Protein AF-A0AAE5RU70-F1 (afdb_monomer)

Foldseek 3Di:
DVVLVVVLVQCCVFPVVVSVCVVVLLVVCLVVLLVVLCVVLPPVDPDPVVSVVLSVVSSVLSSVCVVLVVCCVRDPRDDSVVVVVQVVVVWRFPDWDDDPPPTDTDTD

Radius of gyration: 14.65 Å; Cα contacts (8 Å, |Δi|>4): 90; chains: 1; bounding box: 33×31×40 Å

Solvent-accessible surface area (backbone atoms only — not comparable to full-atom values): 6245 Å² total; per-residue (Å²): 112,68,70,61,50,53,52,53,52,56,37,44,77,76,38,54,68,66,48,71,41,45,69,59,50,48,66,65,49,40,62,56,26,42,52,52,39,50,64,75,50,60,84,74,52,92,48,68,68,63,38,52,57,50,49,56,51,45,28,53,47,46,34,47,25,51,53,34,60,75,41,43,89,82,41,82,64,55,69,43,57,60,50,44,58,42,51,76,72,73,36,60,75,78,47,72,50,75,57,86,86,83,41,45,78,38,69,113

Sequence (108 aa):
MEATNQLRERIKEIDVKRLNEWNAVVRIVKPFAEALSEEKTSGIFSDNEIHQVILGCVKWDILHLCMEAEYSDIVEPAFFSSLSYYYFNGHFPCGFSGSFPDGQFIVY

Structure (mmCIF, N/CA/C/O backbone):
data_AF-A0AAE5RU70-F1
#
_entry.id   AF-A0AAE5RU70-F1
#
loop_
_atom_site.group_PDB
_atom_site.id
_atom_site.type_symbol
_atom_site.label_atom_id
_atom_site.label_alt_id
_atom_site.label_comp_id
_atom_site.label_asym_id
_atom_site.label_entity_id
_atom_site.label_seq_id
_atom_site.pdbx_PDB_ins_code
_atom_site.Cartn_x
_atom_site.Cartn_y
_atom_site.Cartn_z
_atom_site.occupancy
_atom_site.B_iso_or_equiv
_atom_site.auth_seq_id
_atom_site.auth_comp_id
_atom_site.auth_asym_id
_atom_site.auth_atom_id
_atom_site.pdbx_PDB_model_num
ATOM 1 N N . MET A 1 1 ? 3.423 7.325 1.926 1.00 70.00 1 MET A N 1
ATOM 2 C CA . MET A 1 1 ? 3.640 7.561 3.374 1.00 70.00 1 MET A CA 1
ATOM 3 C C . MET A 1 1 ? 2.422 8.237 4.002 1.00 70.00 1 MET A C 1
ATOM 5 O O . MET A 1 1 ? 1.882 7.667 4.936 1.00 70.00 1 MET A O 1
ATOM 9 N N . GLU A 1 2 ? 1.934 9.360 3.459 1.00 88.12 2 GLU A N 1
ATOM 10 C CA . GLU A 1 2 ? 0.755 10.071 3.997 1.00 88.12 2 GLU A CA 1
ATOM 11 C C . GLU A 1 2 ? -0.547 9.245 3.974 1.00 88.12 2 GLU A C 1
ATOM 13 O O . GLU A 1 2 ? -1.162 9.048 5.016 1.00 88.12 2 GLU A O 1
ATOM 18 N N . ALA A 1 3 ? -0.916 8.658 2.828 1.00 89.81 3 ALA A N 1
ATOM 19 C CA . ALA A 1 3 ? -2.119 7.821 2.710 1.00 89.81 3 ALA A CA 1
ATOM 20 C C . ALA A 1 3 ? -2.144 6.645 3.711 1.00 89.81 3 ALA A C 1
ATOM 22 O O . ALA A 1 3 ? -3.155 6.368 4.352 1.00 89.81 3 ALA A O 1
ATOM 23 N N . THR A 1 4 ? -1.001 5.984 3.908 1.00 91.94 4 THR A N 1
ATOM 24 C CA . THR A 1 4 ? -0.857 4.902 4.891 1.00 91.94 4 THR A CA 1
ATOM 25 C C . THR A 1 4 ? -1.041 5.399 6.326 1.00 91.94 4 THR A C 1
ATOM 27 O O . THR A 1 4 ? -1.627 4.693 7.144 1.00 91.94 4 THR A O 1
ATOM 30 N N . ASN A 1 5 ? -0.530 6.590 6.655 1.00 93.69 5 ASN A N 1
ATOM 31 C CA . ASN A 1 5 ? -0.698 7.172 7.985 1.00 93.69 5 ASN A CA 1
ATOM 32 C C . ASN A 1 5 ? -2.174 7.465 8.262 1.00 93.69 5 ASN A C 1
ATOM 34 O O . ASN A 1 5 ? -2.666 7.061 9.312 1.00 93.69 5 ASN A O 1
ATOM 38 N N . GLN A 1 6 ? -2.890 8.040 7.292 1.00 94.69 6 GLN A N 1
ATOM 39 C CA . GLN A 1 6 ? -4.326 8.289 7.416 1.00 94.69 6 GLN A CA 1
ATOM 40 C C . GLN A 1 6 ? -5.118 6.997 7.630 1.00 94.69 6 GLN A C 1
ATOM 42 O O . GLN A 1 6 ? -5.930 6.931 8.548 1.00 94.69 6 GLN A O 1
ATOM 47 N N . LEU A 1 7 ? -4.839 5.933 6.866 1.00 95.81 7 LEU A N 1
ATOM 48 C CA . LEU A 1 7 ? -5.476 4.632 7.099 1.00 95.81 7 LEU A CA 1
ATOM 49 C C . LEU A 1 7 ? -5.239 4.143 8.538 1.00 95.81 7 LEU A C 1
ATOM 51 O O . LEU A 1 7 ? -6.176 3.746 9.225 1.00 95.81 7 LEU A O 1
ATOM 55 N N . ARG A 1 8 ? -3.997 4.215 9.031 1.00 96.69 8 ARG A N 1
ATOM 56 C CA . ARG A 1 8 ? -3.656 3.786 10.397 1.00 96.69 8 ARG A CA 1
ATOM 57 C C . ARG A 1 8 ? -4.348 4.624 11.470 1.00 96.69 8 ARG A C 1
ATOM 59 O O . ARG A 1 8 ? -4.745 4.065 12.490 1.00 96.69 8 ARG A O 1
ATOM 66 N N . GLU A 1 9 ? -4.494 5.928 11.261 1.00 96.88 9 GLU A N 1
ATOM 67 C CA . GLU A 1 9 ? -5.237 6.816 12.162 1.00 96.88 9 GLU A CA 1
ATOM 68 C C . GLU A 1 9 ? -6.721 6.449 12.205 1.00 96.88 9 GLU A C 1
ATOM 70 O O . GLU A 1 9 ? -7.270 6.267 13.289 1.00 96.88 9 GLU A O 1
ATOM 75 N N . ARG A 1 10 ? -7.341 6.215 11.047 1.00 96.94 10 ARG A N 1
ATOM 76 C CA . ARG A 1 10 ? -8.749 5.800 10.953 1.00 96.94 10 ARG A CA 1
ATOM 77 C C . ARG A 1 10 ? -8.996 4.448 11.615 1.00 96.94 10 ARG A C 1
ATOM 79 O O . ARG A 1 10 ? -9.946 4.307 12.378 1.00 96.94 10 ARG A O 1
ATOM 86 N N . ILE A 1 11 ? -8.108 3.473 11.402 1.00 97.75 11 ILE A N 1
ATOM 87 C CA . ILE A 1 11 ? -8.178 2.186 12.108 1.00 97.75 11 ILE A CA 1
ATOM 88 C C . ILE A 1 11 ? -8.042 2.414 13.617 1.00 97.75 11 ILE A C 1
ATOM 90 O O . ILE A 1 11 ? -8.801 1.832 14.381 1.00 97.75 11 ILE A O 1
ATOM 94 N N . LYS A 1 12 ? -7.124 3.280 14.071 1.00 97.62 12 LYS A N 1
ATOM 95 C CA . LYS A 1 12 ? -6.938 3.581 15.502 1.00 97.62 12 LYS A CA 1
ATOM 96 C C . LYS A 1 12 ? -8.213 4.104 16.164 1.00 97.62 12 LYS A C 1
ATOM 98 O O . LYS A 1 12 ? -8.478 3.754 17.311 1.00 97.62 12 LYS A O 1
ATOM 103 N N . GLU A 1 13 ? -8.944 4.973 15.473 1.00 97.62 13 GLU A N 1
ATOM 104 C CA . GLU A 1 13 ? -10.184 5.579 15.969 1.00 97.62 13 GLU A CA 1
ATOM 105 C C . GLU A 1 13 ? -11.313 4.553 16.129 1.00 97.62 13 GLU A C 1
ATOM 107 O O . GLU A 1 13 ? -12.154 4.710 17.012 1.00 97.62 13 GLU A O 1
ATOM 112 N N . ILE A 1 14 ? -11.311 3.496 15.310 1.00 97.50 14 ILE A N 1
ATOM 113 C CA . ILE A 1 14 ? -12.372 2.481 15.261 1.00 97.50 14 ILE A CA 1
ATOM 114 C C . ILE A 1 14 ? -12.007 1.244 16.093 1.00 97.50 14 ILE A C 1
ATOM 116 O O . ILE A 1 14 ? -12.792 0.807 16.934 1.00 97.50 14 ILE A O 1
ATOM 120 N N . ASP A 1 15 ? -10.815 0.682 15.880 1.00 97.38 15 ASP A N 1
ATOM 121 C CA . ASP A 1 15 ? -10.333 -0.534 16.533 1.00 97.38 15 ASP A CA 1
ATOM 122 C C . ASP A 1 15 ? -8.799 -0.536 16.718 1.00 97.38 15 ASP A C 1
ATOM 124 O O . ASP A 1 15 ? -8.002 -0.923 15.856 1.00 97.38 15 ASP A O 1
ATOM 128 N N . VAL A 1 16 ? -8.371 -0.166 17.927 1.00 97.56 16 VAL A N 1
ATOM 129 C CA . VAL A 1 16 ? -6.957 -0.172 18.339 1.00 97.56 16 VAL A CA 1
ATOM 130 C C . VAL A 1 16 ? -6.344 -1.581 18.306 1.00 97.56 16 VAL A C 1
ATOM 132 O O . VAL A 1 16 ? -5.142 -1.712 18.070 1.00 97.56 16 VAL A O 1
ATOM 135 N N . LYS A 1 17 ? -7.122 -2.648 18.542 1.00 97.56 17 LYS A N 1
ATOM 136 C CA . LYS A 1 17 ? -6.593 -4.023 18.518 1.00 97.56 17 LYS A CA 1
ATOM 137 C C . LYS A 1 17 ? -6.221 -4.421 17.094 1.00 97.56 17 LYS A C 1
ATOM 139 O O . LYS A 1 17 ? -5.101 -4.882 16.888 1.00 97.56 17 LYS A O 1
ATOM 144 N N . ARG A 1 18 ? -7.093 -4.137 16.124 1.00 97.25 18 ARG A N 1
ATOM 145 C CA . ARG A 1 18 ? -6.821 -4.333 14.687 1.00 97.25 18 ARG A CA 1
ATOM 146 C C . ARG A 1 18 ? -5.593 -3.538 14.229 1.00 97.25 18 ARG A C 1
ATOM 148 O O . ARG A 1 18 ? -4.769 -4.062 13.479 1.00 97.25 18 ARG A O 1
ATOM 155 N N . LEU A 1 19 ? -5.394 -2.314 14.734 1.00 98.00 19 LEU A N 1
ATOM 156 C CA . LEU A 1 19 ? -4.165 -1.552 14.463 1.00 98.00 19 LEU A CA 1
ATOM 157 C C . LEU A 1 19 ? -2.912 -2.218 15.052 1.00 98.00 19 LEU A C 1
ATOM 159 O O . LEU A 1 19 ? -1.853 -2.199 14.423 1.00 98.00 19 LEU A O 1
ATOM 163 N N . ASN A 1 20 ? -2.999 -2.801 16.249 1.00 97.94 20 ASN A N 1
ATOM 164 C CA . ASN A 1 20 ? -1.857 -3.482 16.872 1.00 97.94 20 ASN A CA 1
ATOM 165 C C . ASN A 1 20 ? -1.394 -4.707 16.062 1.00 97.94 20 ASN A C 1
ATOM 167 O O . ASN A 1 20 ? -0.222 -5.084 16.126 1.00 97.94 20 ASN A O 1
ATOM 171 N N . GLU A 1 21 ? -2.282 -5.294 15.260 1.00 97.75 21 GLU A N 1
ATOM 172 C CA . GLU A 1 21 ? -1.987 -6.416 14.363 1.00 97.75 21 GLU A CA 1
ATOM 173 C C . GLU A 1 21 ? -1.327 -5.986 13.044 1.00 97.75 21 GLU A C 1
ATOM 175 O O . GLU A 1 21 ? -0.789 -6.834 12.333 1.00 97.75 21 GLU A O 1
ATOM 180 N N . TRP A 1 22 ? -1.268 -4.682 12.742 1.00 97.88 22 TRP A N 1
ATOM 181 C CA . TRP A 1 22 ? -0.755 -4.129 11.480 1.00 97.88 22 TRP A CA 1
ATOM 182 C C . TRP A 1 22 ? 0.566 -4.762 11.024 1.00 97.88 22 TRP A C 1
ATOM 184 O O . TRP A 1 22 ? 0.696 -5.229 9.897 1.00 97.88 22 TRP A O 1
ATOM 194 N N . ASN A 1 23 ? 1.562 -4.837 11.912 1.00 98.12 23 ASN A N 1
ATOM 195 C CA . ASN A 1 23 ? 2.872 -5.401 11.570 1.00 98.12 23 ASN A CA 1
ATOM 196 C C . ASN A 1 23 ? 2.840 -6.923 11.356 1.00 98.12 23 ASN A C 1
ATOM 198 O O . ASN A 1 23 ? 3.724 -7.471 10.696 1.00 98.12 23 ASN A O 1
ATOM 202 N N . ALA A 1 24 ? 1.893 -7.636 11.969 1.00 98.38 24 ALA A N 1
ATOM 203 C CA . ALA A 1 24 ? 1.694 -9.060 11.717 1.00 98.38 24 ALA A CA 1
ATOM 204 C C . ALA A 1 24 ? 1.070 -9.269 10.332 1.00 98.38 24 ALA A C 1
ATOM 206 O O . ALA A 1 24 ? 1.615 -10.039 9.545 1.00 98.38 24 ALA A O 1
ATOM 207 N N . VAL A 1 25 ? 0.029 -8.499 10.003 1.00 98.25 25 VAL A N 1
ATOM 208 C CA . VAL A 1 25 ? -0.602 -8.492 8.676 1.00 98.25 25 VAL A CA 1
ATOM 209 C C . VAL A 1 25 ? 0.418 -8.160 7.586 1.00 98.25 25 VAL A C 1
ATOM 211 O O . VAL A 1 25 ? 0.590 -8.944 6.658 1.00 98.25 25 VAL A O 1
ATOM 214 N N . VAL A 1 26 ? 1.177 -7.065 7.725 1.00 98.31 26 VAL A N 1
ATOM 215 C CA . VAL A 1 26 ? 2.207 -6.676 6.741 1.00 98.31 26 VAL A CA 1
ATOM 216 C C . VAL A 1 26 ? 3.208 -7.807 6.502 1.00 98.31 26 VAL A C 1
ATOM 218 O O . VAL A 1 26 ? 3.580 -8.058 5.361 1.00 98.31 26 VAL A O 1
ATOM 221 N N . ARG A 1 27 ? 3.638 -8.517 7.554 1.00 98.50 27 ARG A N 1
ATOM 222 C CA . ARG A 1 27 ? 4.573 -9.648 7.415 1.00 98.50 27 ARG A CA 1
ATOM 223 C C . ARG A 1 27 ? 3.989 -10.810 6.618 1.00 98.50 27 ARG A C 1
ATOM 225 O O . ARG A 1 27 ? 4.745 -11.479 5.923 1.00 98.50 27 ARG A O 1
ATOM 232 N N . ILE A 1 28 ? 2.684 -11.042 6.723 1.00 98.06 28 ILE A N 1
ATOM 233 C CA . ILE A 1 28 ? 1.985 -12.084 5.967 1.00 98.06 28 ILE A CA 1
ATOM 234 C C . ILE A 1 28 ? 1.798 -11.647 4.514 1.00 98.06 28 ILE A C 1
ATOM 236 O O . ILE A 1 28 ? 2.089 -12.418 3.611 1.00 98.06 28 ILE A O 1
ATOM 240 N N . VAL A 1 29 ? 1.343 -10.415 4.287 1.00 97.62 29 VAL A N 1
ATOM 241 C CA . VAL A 1 29 ? 0.923 -9.920 2.967 1.00 97.62 29 VAL A CA 1
ATOM 242 C C . VAL A 1 29 ? 2.107 -9.555 2.070 1.00 97.62 29 VAL A C 1
ATOM 244 O O . VAL A 1 29 ? 2.081 -9.820 0.868 1.00 97.62 29 VAL A O 1
ATOM 247 N N . LYS A 1 30 ? 3.163 -8.961 2.638 1.00 98.19 30 LYS A N 1
ATOM 248 C CA . LYS A 1 30 ? 4.283 -8.396 1.875 1.00 98.19 30 LYS A CA 1
ATOM 249 C C . LYS A 1 30 ? 4.943 -9.382 0.898 1.00 98.19 30 LYS A C 1
ATOM 251 O O . LYS A 1 30 ? 5.107 -8.987 -0.253 1.00 98.19 30 LYS A O 1
ATOM 256 N N . PRO A 1 31 ? 5.259 -10.640 1.265 1.00 98.38 31 PRO A N 1
ATOM 257 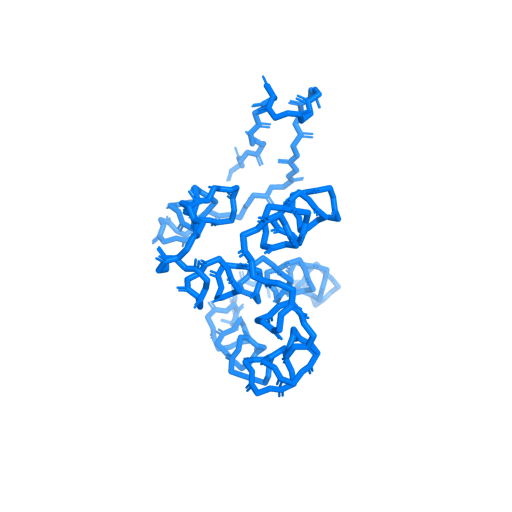C CA . PRO A 1 31 ? 5.855 -11.586 0.320 1.00 98.38 31 PRO A CA 1
ATOM 258 C C . PRO A 1 31 ? 4.984 -11.841 -0.918 1.00 98.38 31 PRO A C 1
ATOM 260 O O . PRO A 1 31 ? 5.510 -11.979 -2.018 1.00 98.38 31 PRO A O 1
ATOM 263 N N . PHE A 1 32 ? 3.656 -11.862 -0.762 1.00 97.50 32 PHE A N 1
ATOM 264 C CA . PHE A 1 32 ? 2.732 -12.054 -1.883 1.00 97.50 32 PHE A CA 1
ATOM 265 C C . PHE A 1 32 ? 2.661 -10.815 -2.776 1.00 97.50 32 PHE A C 1
ATOM 267 O O . PHE A 1 32 ? 2.704 -10.944 -3.997 1.00 97.50 32 PHE A O 1
ATOM 274 N N . ALA A 1 33 ? 2.603 -9.620 -2.178 1.00 96.88 33 ALA A N 1
ATOM 275 C CA . ALA A 1 33 ? 2.637 -8.362 -2.922 1.00 96.88 33 ALA A CA 1
ATOM 276 C C . ALA A 1 33 ? 3.944 -8.213 -3.718 1.00 96.88 33 ALA A C 1
ATOM 278 O O . ALA A 1 33 ? 3.923 -7.803 -4.880 1.00 96.88 33 ALA A O 1
ATOM 279 N N . GLU A 1 34 ? 5.078 -8.590 -3.121 1.00 97.50 34 GLU A N 1
ATOM 280 C CA . GLU A 1 34 ? 6.386 -8.551 -3.776 1.00 97.50 34 GLU A CA 1
ATOM 281 C C . GLU A 1 34 ? 6.483 -9.550 -4.929 1.00 97.50 34 GLU A C 1
ATOM 283 O O . GLU A 1 34 ? 6.854 -9.148 -6.032 1.00 97.50 34 GLU A O 1
ATOM 288 N N . ALA A 1 35 ? 6.085 -10.807 -4.70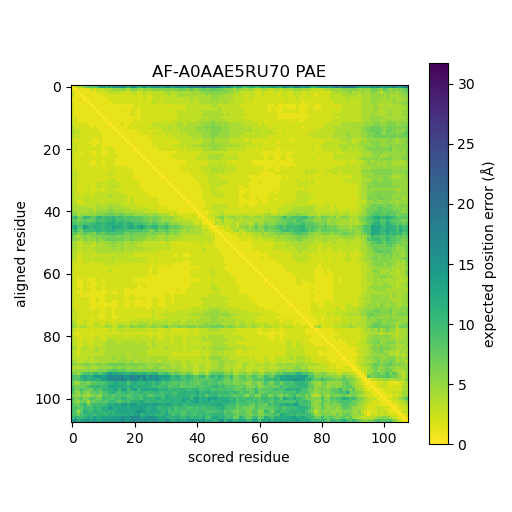6 1.00 97.25 35 ALA A N 1
ATOM 289 C CA . ALA A 1 35 ? 6.095 -11.840 -5.738 1.00 97.25 35 ALA A CA 1
ATOM 290 C C . ALA A 1 35 ? 5.187 -11.480 -6.924 1.00 97.25 35 ALA A C 1
ATOM 292 O O . ALA A 1 35 ? 5.597 -11.604 -8.076 1.00 97.25 35 ALA A O 1
ATOM 293 N N . LEU A 1 36 ? 3.979 -10.971 -6.650 1.00 95.19 36 LEU A N 1
ATOM 294 C CA . LEU A 1 36 ? 3.059 -10.521 -7.693 1.00 95.19 36 LEU A CA 1
ATOM 295 C C . LEU A 1 36 ? 3.655 -9.362 -8.503 1.00 95.19 36 LEU A C 1
ATOM 297 O O . LEU A 1 36 ? 3.575 -9.359 -9.729 1.00 95.19 36 LEU A O 1
ATOM 301 N N . SER A 1 37 ? 4.264 -8.387 -7.827 1.00 94.50 37 SER A N 1
ATOM 302 C CA . SER A 1 37 ? 4.872 -7.223 -8.484 1.00 94.50 37 SER A CA 1
ATOM 303 C C . SER A 1 37 ? 6.031 -7.632 -9.394 1.00 94.50 3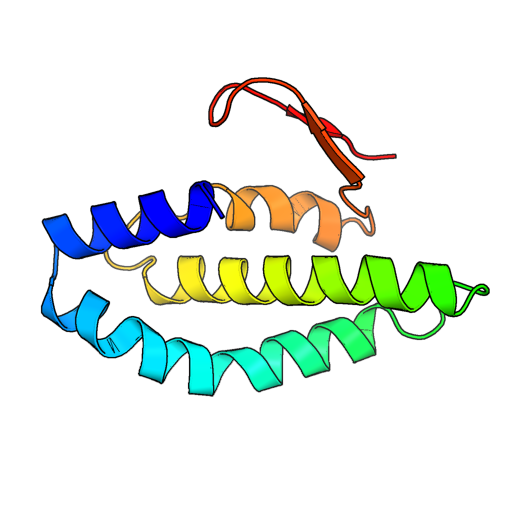7 SER A C 1
ATOM 305 O O . SER A 1 37 ? 6.134 -7.143 -10.517 1.00 94.50 37 SER A O 1
ATOM 307 N N . GLU A 1 38 ? 6.884 -8.552 -8.940 1.00 94.50 38 GLU A N 1
ATOM 308 C CA . GLU A 1 38 ? 7.984 -9.102 -9.740 1.00 94.50 38 GLU A CA 1
ATOM 309 C C . GLU A 1 38 ? 7.472 -9.863 -10.961 1.00 94.50 38 GLU A C 1
ATOM 311 O O . GLU A 1 38 ? 7.924 -9.612 -12.077 1.00 94.50 38 GLU A O 1
ATOM 316 N N . GLU A 1 39 ? 6.489 -10.746 -10.770 1.00 94.38 39 GLU A N 1
ATOM 317 C CA . GLU A 1 39 ? 5.896 -11.523 -11.858 1.00 94.38 39 GLU A CA 1
ATOM 318 C C . GLU A 1 39 ? 5.292 -10.603 -12.926 1.00 94.38 39 GLU A C 1
ATOM 320 O O . GLU A 1 39 ? 5.578 -10.753 -14.113 1.00 94.38 39 GLU A O 1
ATOM 325 N N . LYS A 1 40 ? 4.473 -9.627 -12.512 1.00 90.94 40 LYS A N 1
ATOM 326 C CA . LYS A 1 40 ? 3.724 -8.771 -13.442 1.00 90.94 40 LYS A CA 1
ATOM 327 C C . LYS A 1 40 ? 4.570 -7.715 -14.132 1.00 90.94 40 LYS A C 1
ATOM 329 O O . LYS A 1 40 ? 4.169 -7.252 -15.193 1.00 90.94 40 LYS A O 1
ATOM 334 N N . THR A 1 41 ? 5.711 -7.336 -13.564 1.00 89.81 41 THR A N 1
ATOM 335 C CA . THR A 1 41 ? 6.605 -6.339 -14.173 1.00 89.81 41 THR A CA 1
ATOM 336 C C . THR A 1 41 ? 7.801 -6.952 -14.901 1.00 89.81 41 THR A C 1
ATOM 338 O O . THR A 1 41 ? 8.562 -6.226 -15.547 1.00 89.81 41 THR A O 1
ATOM 341 N N . SER A 1 42 ? 7.956 -8.278 -14.839 1.00 89.75 42 SER A N 1
ATOM 342 C CA . SER A 1 42 ? 9.030 -9.004 -15.515 1.00 89.75 42 SER A CA 1
ATOM 343 C C . SER A 1 42 ? 9.012 -8.747 -17.024 1.00 89.75 42 SER A C 1
ATOM 345 O O . SER A 1 42 ? 7.998 -8.936 -17.694 1.00 89.75 42 SER A O 1
ATOM 347 N N . GLY A 1 43 ? 10.146 -8.301 -17.566 1.00 85.56 43 GLY A N 1
ATOM 348 C CA . GLY A 1 43 ? 10.322 -8.077 -19.003 1.00 85.56 43 GLY A CA 1
ATOM 349 C C . GLY A 1 43 ? 9.623 -6.838 -19.577 1.00 85.56 43 GLY A C 1
ATOM 350 O O . GLY A 1 43 ? 9.700 -6.633 -20.785 1.00 85.56 43 GLY A O 1
ATOM 351 N N . ILE A 1 44 ? 8.983 -5.996 -18.753 1.00 86.56 44 ILE A N 1
ATOM 352 C CA . ILE A 1 44 ? 8.376 -4.734 -19.220 1.00 86.56 44 ILE A CA 1
ATOM 353 C C . ILE A 1 44 ? 9.447 -3.701 -19.593 1.00 86.56 44 ILE A C 1
ATOM 355 O O . ILE A 1 44 ? 9.287 -2.951 -20.554 1.00 86.56 44 ILE A O 1
ATOM 359 N N . PHE A 1 45 ? 10.550 -3.666 -18.845 1.00 84.38 45 PHE A N 1
ATOM 360 C CA . PHE A 1 45 ? 11.602 -2.666 -19.005 1.00 84.38 45 PHE A CA 1
ATOM 361 C C . PHE A 1 45 ? 12.892 -3.323 -19.497 1.00 84.38 45 PHE A C 1
ATOM 363 O O . PHE A 1 45 ? 13.352 -4.312 -18.928 1.00 84.38 45 PHE A O 1
ATOM 370 N N . SER A 1 46 ? 13.489 -2.761 -20.551 1.00 84.31 46 SER A N 1
ATOM 371 C CA . SER A 1 46 ? 14.785 -3.208 -21.082 1.00 84.31 46 SER A CA 1
ATOM 372 C C . SER A 1 46 ? 15.974 -2.712 -20.256 1.00 84.31 46 SER A C 1
ATOM 374 O O . SER A 1 46 ? 17.047 -3.306 -20.301 1.00 84.31 46 SER A O 1
ATOM 376 N N . ASP A 1 47 ? 15.791 -1.609 -19.529 1.00 90.50 47 ASP A N 1
ATOM 377 C CA . ASP A 1 47 ? 16.787 -1.027 -18.634 1.00 90.50 47 ASP A CA 1
ATOM 378 C C . ASP A 1 47 ? 16.583 -1.565 -17.211 1.00 90.50 47 ASP A C 1
ATOM 380 O O . ASP A 1 47 ? 15.512 -1.408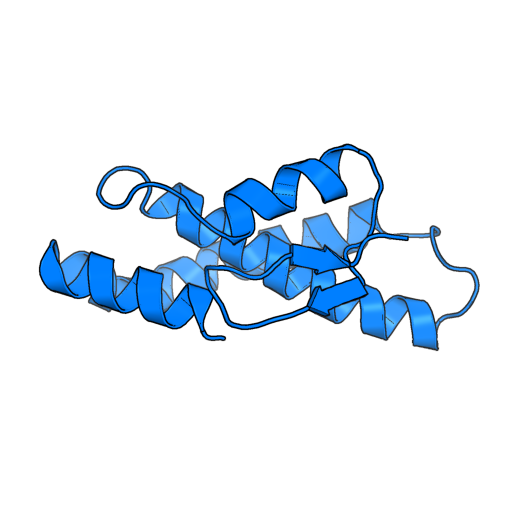 -16.617 1.00 90.50 47 ASP A O 1
ATOM 384 N N . ASN A 1 48 ? 17.618 -2.209 -16.670 1.00 87.19 48 ASN A N 1
ATOM 385 C CA . ASN A 1 48 ? 17.555 -2.833 -15.354 1.00 87.19 48 ASN A CA 1
ATOM 386 C C . ASN A 1 48 ? 17.486 -1.808 -14.209 1.00 87.19 48 ASN A C 1
ATOM 388 O O . ASN A 1 48 ? 16.832 -2.077 -13.207 1.00 87.19 48 ASN A O 1
ATOM 392 N N . GLU A 1 49 ? 18.119 -0.639 -14.326 1.00 89.56 49 GLU A N 1
ATOM 393 C CA . GLU A 1 49 ? 18.056 0.386 -13.275 1.00 89.56 49 GLU A CA 1
ATOM 394 C C . GLU A 1 49 ? 16.648 0.978 -13.189 1.00 89.56 49 GLU A C 1
ATOM 396 O O . GLU A 1 49 ? 16.067 1.054 -12.103 1.00 89.56 49 GLU A O 1
ATOM 401 N N . ILE A 1 50 ? 16.057 1.302 -14.344 1.00 86.19 50 ILE A N 1
ATOM 402 C CA . ILE A 1 50 ? 14.668 1.775 -14.431 1.00 86.19 50 ILE A CA 1
ATOM 403 C C . ILE A 1 50 ? 13.709 0.709 -13.893 1.00 86.19 50 ILE A C 1
ATOM 405 O O . ILE A 1 50 ? 12.813 1.026 -13.106 1.00 86.19 50 ILE A O 1
ATOM 409 N N . HIS A 1 51 ? 13.923 -0.560 -14.262 1.00 89.00 51 HIS A N 1
ATOM 410 C CA . HIS A 1 51 ? 13.111 -1.667 -13.769 1.00 89.00 51 HIS A CA 1
ATOM 411 C C . HIS A 1 51 ? 13.110 -1.740 -12.239 1.00 89.00 51 HIS A C 1
ATOM 413 O O . HIS A 1 51 ? 12.040 -1.839 -11.644 1.00 89.00 51 HIS A O 1
ATOM 419 N N . GLN A 1 52 ? 14.278 -1.651 -11.593 1.00 90.38 52 GLN A N 1
ATOM 420 C CA . GLN A 1 52 ? 14.373 -1.745 -10.133 1.00 90.38 52 GLN A CA 1
ATOM 421 C C . GLN A 1 52 ? 13.695 -0.570 -9.418 1.00 90.38 52 GLN A C 1
ATOM 423 O O . GLN A 1 52 ? 13.043 -0.778 -8.393 1.00 90.38 52 GLN A O 1
ATOM 428 N N . VAL A 1 53 ? 13.801 0.651 -9.956 1.00 89.50 53 VAL A N 1
ATOM 429 C CA . VAL A 1 53 ? 13.121 1.829 -9.390 1.00 89.50 53 VAL A CA 1
ATOM 430 C C . VAL A 1 53 ? 11.605 1.651 -9.447 1.00 89.50 53 VAL A C 1
ATOM 432 O O . VAL A 1 53 ? 10.930 1.787 -8.426 1.00 89.50 53 VAL A O 1
ATOM 435 N N . ILE A 1 54 ? 11.075 1.291 -10.619 1.00 88.31 54 ILE A N 1
ATOM 436 C CA . ILE A 1 54 ? 9.633 1.109 -10.813 1.00 88.31 54 ILE A CA 1
ATOM 437 C C . ILE A 1 54 ? 9.125 -0.068 -9.983 1.00 88.31 54 ILE A C 1
ATOM 439 O O . ILE A 1 54 ? 8.133 0.073 -9.274 1.00 88.31 54 ILE A O 1
ATOM 443 N N . LEU A 1 55 ? 9.826 -1.204 -10.000 1.00 92.00 55 LEU A N 1
ATOM 444 C CA . LEU A 1 55 ? 9.479 -2.370 -9.192 1.00 92.00 55 LEU A CA 1
ATOM 445 C C . LEU A 1 55 ? 9.409 -2.017 -7.701 1.00 92.00 55 LEU A C 1
ATOM 447 O O . LEU A 1 55 ? 8.495 -2.461 -7.010 1.00 92.00 55 LEU A O 1
ATOM 451 N N . GLY A 1 56 ? 10.336 -1.193 -7.207 1.00 92.56 56 GLY A N 1
ATOM 452 C CA . GLY A 1 56 ? 10.303 -0.681 -5.840 1.00 92.56 56 GLY A CA 1
ATOM 453 C C . GLY A 1 56 ? 9.008 0.071 -5.525 1.00 92.56 56 GLY A C 1
ATOM 454 O O . GLY A 1 56 ? 8.384 -0.204 -4.501 1.00 92.56 56 GLY A O 1
ATOM 455 N N . CYS A 1 57 ? 8.574 0.975 -6.407 1.00 91.44 57 CYS A N 1
ATOM 456 C CA . CYS A 1 57 ? 7.311 1.706 -6.261 1.00 91.44 57 CYS A CA 1
ATOM 457 C C . CYS A 1 57 ? 6.097 0.767 -6.291 1.00 91.44 57 CYS A C 1
ATOM 459 O O . CYS A 1 57 ? 5.289 0.784 -5.364 1.00 91.44 57 CYS A O 1
ATOM 461 N N . VAL A 1 58 ? 6.024 -0.112 -7.293 1.00 92.75 58 VAL A N 1
ATOM 462 C CA . VAL A 1 58 ? 4.915 -1.062 -7.472 1.00 92.75 58 VAL A CA 1
ATOM 463 C C . VAL A 1 58 ? 4.760 -1.954 -6.242 1.00 92.75 58 VAL A C 1
ATOM 465 O O . VAL A 1 58 ? 3.654 -2.114 -5.736 1.00 92.75 58 VAL A O 1
ATOM 468 N N . LYS A 1 59 ? 5.864 -2.479 -5.695 1.00 95.38 59 LYS A N 1
ATOM 469 C CA . LYS A 1 59 ? 5.840 -3.312 -4.482 1.00 95.38 59 LYS A CA 1
ATOM 470 C C . LYS A 1 59 ? 5.167 -2.607 -3.306 1.00 95.38 59 LYS A C 1
ATOM 472 O O . LYS A 1 59 ? 4.382 -3.228 -2.589 1.00 95.38 59 LYS A O 1
ATOM 477 N N . TRP A 1 60 ? 5.461 -1.322 -3.102 1.00 95.19 60 TRP A N 1
ATOM 478 C CA . TRP A 1 60 ? 4.834 -0.535 -2.040 1.00 95.19 60 TRP A CA 1
ATOM 479 C C . TRP A 1 60 ? 3.362 -0.244 -2.322 1.00 95.19 60 TRP A C 1
ATOM 481 O O . TRP A 1 60 ? 2.544 -0.376 -1.410 1.00 95.19 60 TRP A O 1
ATOM 491 N N . ASP A 1 61 ? 3.017 0.102 -3.560 1.00 94.44 61 ASP A N 1
ATOM 492 C CA . ASP A 1 61 ? 1.637 0.400 -3.942 1.00 94.44 61 ASP A CA 1
ATOM 493 C C . ASP A 1 61 ? 0.735 -0.829 -3.800 1.00 94.44 61 ASP A C 1
ATOM 495 O O . ASP A 1 61 ? -0.326 -0.750 -3.183 1.00 94.44 61 ASP A O 1
ATOM 499 N N . ILE A 1 62 ? 1.184 -1.985 -4.298 1.00 95.62 62 ILE A N 1
ATOM 500 C CA . ILE A 1 62 ? 0.449 -3.250 -4.195 1.00 95.62 62 ILE A CA 1
ATOM 501 C C . ILE A 1 62 ? 0.348 -3.706 -2.737 1.00 95.62 62 ILE A C 1
ATOM 503 O O . ILE A 1 62 ? -0.726 -4.124 -2.308 1.00 95.62 62 ILE A O 1
ATOM 507 N N . LEU A 1 63 ? 1.415 -3.574 -1.939 1.00 97.56 63 LEU A N 1
ATOM 508 C CA . LEU A 1 63 ? 1.339 -3.857 -0.503 1.00 97.56 63 LEU A CA 1
ATOM 509 C C . LEU A 1 63 ? 0.261 -2.999 0.165 1.00 97.56 63 LEU A C 1
ATOM 511 O O . LEU A 1 63 ? -0.565 -3.525 0.906 1.00 97.56 63 LEU A O 1
ATOM 515 N N . HIS A 1 64 ? 0.253 -1.689 -0.075 1.00 96.56 64 HIS A N 1
ATOM 516 C CA . HIS A 1 64 ? -0.711 -0.809 0.574 1.00 96.56 64 HIS A CA 1
ATOM 517 C C . HIS A 1 64 ? -2.137 -0.964 0.043 1.00 96.56 64 HIS A C 1
ATO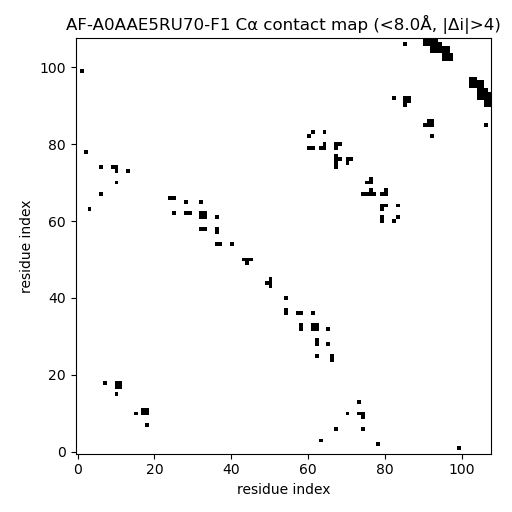M 519 O O . HIS A 1 64 ? -3.070 -0.830 0.831 1.00 96.56 64 HIS A O 1
ATOM 525 N N . LEU A 1 65 ? -2.315 -1.338 -1.224 1.00 96.44 65 LEU A N 1
ATOM 526 C CA . LEU A 1 65 ? -3.602 -1.788 -1.751 1.00 96.44 65 LEU A CA 1
ATOM 527 C C . LEU A 1 65 ? -4.122 -3.002 -0.970 1.00 96.44 65 LEU A C 1
ATOM 529 O O . LEU A 1 65 ? -5.270 -3.010 -0.534 1.00 96.44 65 LEU A O 1
ATOM 533 N N . CYS A 1 66 ? -3.277 -4.009 -0.735 1.00 97.50 66 CYS A N 1
ATOM 534 C CA . CYS A 1 66 ? -3.664 -5.160 0.078 1.00 97.50 66 CYS A CA 1
ATOM 535 C C . CYS A 1 66 ? -3.989 -4.767 1.527 1.00 97.50 66 CYS A C 1
ATOM 537 O O . CYS A 1 66 ? -4.905 -5.332 2.116 1.00 97.50 66 CYS A O 1
ATOM 539 N N . MET A 1 67 ? -3.274 -3.791 2.097 1.00 97.88 67 MET A N 1
ATOM 540 C CA . MET A 1 67 ? -3.584 -3.271 3.433 1.00 97.88 67 MET A CA 1
ATOM 541 C C . MET A 1 67 ? -4.938 -2.549 3.471 1.00 97.88 67 MET A C 1
ATOM 543 O O . MET A 1 67 ? -5.686 -2.738 4.422 1.00 97.88 67 MET A O 1
ATOM 547 N N . GLU A 1 68 ? -5.281 -1.749 2.458 1.00 97.44 68 GLU A N 1
ATOM 548 C CA . GLU A 1 68 ? -6.620 -1.148 2.356 1.00 97.44 68 GLU A CA 1
ATOM 549 C C . GLU A 1 68 ? -7.710 -2.224 2.229 1.00 97.44 68 GLU A C 1
ATOM 551 O O . GLU A 1 68 ? -8.746 -2.122 2.880 1.00 97.44 68 GLU A O 1
ATOM 556 N N . ALA A 1 69 ? -7.460 -3.289 1.462 1.00 97.31 69 ALA A N 1
ATOM 557 C CA . ALA A 1 69 ? -8.396 -4.402 1.329 1.00 97.31 69 ALA A CA 1
ATOM 558 C C . ALA A 1 69 ? -8.598 -5.174 2.648 1.00 97.31 69 ALA A C 1
ATOM 560 O O . ALA A 1 69 ? -9.735 -5.485 3.000 1.00 97.31 69 ALA A O 1
ATOM 561 N N . GLU A 1 70 ? -7.527 -5.449 3.400 1.00 97.56 70 GLU A N 1
ATOM 562 C CA . GLU A 1 70 ? -7.588 -6.159 4.690 1.00 97.56 70 GLU A CA 1
ATOM 563 C C . GLU A 1 70 ? -8.455 -5.439 5.733 1.00 97.56 70 GLU A C 1
ATOM 565 O O . GLU A 1 70 ? -9.120 -6.088 6.539 1.00 97.56 70 GLU A O 1
ATOM 570 N N . TYR A 1 71 ? -8.443 -4.106 5.729 1.00 97.69 71 TYR A N 1
ATOM 571 C CA . TYR A 1 71 ? -9.192 -3.286 6.685 1.00 97.69 71 TYR A CA 1
ATOM 572 C C . TYR A 1 71 ? -10.490 -2.706 6.102 1.00 97.69 71 TYR A C 1
ATOM 574 O O . TYR A 1 71 ? -11.118 -1.858 6.737 1.00 97.69 71 TYR A O 1
ATOM 582 N N . SER A 1 72 ? -10.909 -3.167 4.918 1.00 97.38 72 SER A N 1
ATOM 583 C CA . SER A 1 72 ? -12.114 -2.685 4.220 1.00 97.38 72 SER A CA 1
ATOM 584 C C . SER A 1 72 ? -13.425 -2.981 4.956 1.00 97.38 72 SER A C 1
ATOM 586 O O . SER A 1 72 ? -14.453 -2.371 4.671 1.00 97.38 72 SER A O 1
ATOM 588 N N . ASP A 1 73 ? -13.395 -3.882 5.937 1.00 97.31 73 ASP A N 1
ATOM 589 C CA . ASP A 1 73 ? -14.509 -4.168 6.839 1.00 97.31 73 ASP A CA 1
ATOM 590 C C . ASP A 1 73 ? -14.782 -3.032 7.840 1.00 97.31 73 ASP A C 1
ATOM 592 O O . ASP A 1 73 ? -15.896 -2.928 8.356 1.00 97.31 73 ASP A O 1
ATOM 596 N N . ILE A 1 74 ? -13.783 -2.183 8.114 1.00 97.19 74 ILE A N 1
ATOM 597 C CA . ILE A 1 74 ? -13.868 -1.106 9.111 1.00 97.19 74 ILE A CA 1
ATOM 598 C C . ILE A 1 74 ? -13.510 0.282 8.572 1.00 97.19 74 ILE A C 1
ATOM 600 O O . ILE A 1 74 ? -13.966 1.281 9.127 1.00 97.19 74 ILE A O 1
ATOM 604 N N . VAL A 1 75 ? -12.714 0.384 7.508 1.00 96.94 75 VAL A N 1
ATOM 605 C CA . VAL A 1 75 ? -12.339 1.654 6.878 1.00 96.94 75 VAL A CA 1
ATOM 606 C C . VAL A 1 75 ? -12.542 1.537 5.375 1.00 96.94 75 VAL A C 1
ATOM 608 O O . VAL A 1 75 ? -11.975 0.652 4.746 1.00 96.94 75 VAL A O 1
ATOM 611 N N . GLU A 1 76 ? -13.315 2.459 4.800 1.00 95.44 76 GLU A N 1
ATOM 612 C CA . GLU A 1 76 ? -13.501 2.530 3.349 1.00 95.44 76 GLU A CA 1
ATOM 613 C C . GLU A 1 76 ? -12.135 2.645 2.639 1.00 95.44 76 GLU A C 1
ATOM 615 O O . GLU A 1 76 ? -11.332 3.514 3.012 1.00 95.44 76 GLU A O 1
ATOM 620 N N . PRO A 1 77 ? -11.852 1.803 1.630 1.00 93.81 77 PRO A N 1
ATOM 621 C CA . PRO A 1 77 ? -10.626 1.902 0.849 1.00 93.81 77 PRO A CA 1
ATOM 622 C C . PRO A 1 77 ? -10.499 3.260 0.142 1.00 93.81 77 PRO A C 1
ATOM 624 O O . PRO A 1 77 ? -11.496 3.889 -0.209 1.00 93.81 77 PRO A O 1
ATOM 627 N N . ALA A 1 78 ? -9.270 3.734 -0.074 1.00 89.94 78 ALA A N 1
ATOM 628 C CA . ALA A 1 78 ? -9.035 5.119 -0.476 1.00 89.94 78 ALA A CA 1
ATOM 629 C C . ALA A 1 78 ? -7.991 5.241 -1.594 1.00 89.94 78 ALA A C 1
ATOM 631 O O . ALA A 1 78 ? -8.289 5.029 -2.774 1.00 89.94 78 ALA A O 1
ATOM 632 N N . PHE A 1 79 ? -6.771 5.647 -1.247 1.00 91.56 79 PHE A N 1
ATOM 633 C CA . PHE A 1 79 ? -5.772 6.093 -2.209 1.00 91.56 79 PHE A CA 1
ATOM 634 C C . PHE A 1 79 ? -5.242 4.946 -3.067 1.00 91.56 79 PHE A C 1
ATOM 636 O O . PHE A 1 79 ? -5.248 5.048 -4.294 1.00 91.56 79 PHE A O 1
ATOM 643 N N . PHE A 1 80 ? -4.799 3.852 -2.445 1.00 93.00 80 PHE A N 1
ATOM 644 C CA . PHE A 1 80 ? -4.175 2.749 -3.178 1.00 93.00 80 PHE A CA 1
ATOM 645 C C . PHE A 1 80 ? -5.209 1.929 -3.951 1.00 93.00 80 PHE A C 1
ATOM 647 O O . PHE A 1 80 ? -4.932 1.463 -5.055 1.00 93.00 80 PHE A O 1
ATOM 654 N N . SER A 1 81 ? -6.432 1.837 -3.434 1.00 93.25 81 SER A N 1
ATOM 655 C CA . SER A 1 81 ? -7.575 1.266 -4.151 1.00 93.25 81 SER A CA 1
ATOM 656 C C . SER A 1 81 ? -7.925 2.071 -5.393 1.00 93.25 81 SER A C 1
ATOM 658 O O . SER A 1 81 ? -8.098 1.489 -6.462 1.00 93.25 81 SER A O 1
ATOM 660 N N . SER A 1 82 ? -7.912 3.403 -5.311 1.00 90.00 82 SER A N 1
ATOM 661 C CA . SER A 1 82 ? -8.067 4.262 -6.493 1.00 90.00 82 SER A CA 1
ATOM 662 C C . SER A 1 82 ? -6.899 4.100 -7.474 1.00 90.00 82 SER A C 1
ATOM 664 O O . SER A 1 82 ? -7.102 4.052 -8.686 1.00 90.00 82 SER A O 1
ATOM 666 N N . LEU A 1 83 ? -5.674 3.949 -6.960 1.00 89.62 83 LEU A N 1
ATOM 667 C CA . LEU A 1 83 ? -4.473 3.746 -7.768 1.00 89.62 83 LEU A CA 1
ATOM 668 C C . LEU A 1 83 ? -4.494 2.431 -8.559 1.00 89.62 83 LEU A C 1
ATOM 670 O O . LEU A 1 83 ? -3.973 2.368 -9.675 1.00 89.62 83 LEU A O 1
ATOM 674 N N . SER A 1 84 ? -5.133 1.396 -8.007 1.00 90.81 84 SER A N 1
ATOM 675 C CA . SER A 1 84 ? -5.235 0.072 -8.629 1.00 90.81 84 SER A CA 1
ATOM 676 C C . SER A 1 84 ? -5.860 0.108 -10.027 1.00 90.81 84 SER A C 1
ATOM 678 O O . SER A 1 84 ? -5.479 -0.690 -10.884 1.00 90.81 84 SER A O 1
ATOM 680 N N . TYR A 1 85 ? -6.745 1.077 -10.295 1.00 90.06 85 TYR A N 1
ATOM 681 C CA . TYR A 1 85 ? -7.346 1.285 -11.610 1.00 90.06 85 TYR A CA 1
ATOM 682 C C . TYR A 1 85 ? -6.286 1.484 -12.702 1.00 90.06 85 TYR A C 1
ATOM 684 O O . TYR A 1 85 ? -6.392 0.903 -13.781 1.00 90.06 85 TYR A O 1
ATOM 692 N N . TYR A 1 86 ? -5.239 2.265 -12.434 1.00 90.06 86 TYR A N 1
ATOM 693 C CA . TYR A 1 86 ? -4.195 2.542 -13.423 1.00 90.06 86 TYR A CA 1
ATOM 694 C C . TYR A 1 86 ? -3.324 1.315 -13.677 1.00 90.06 86 TYR A C 1
ATOM 696 O O . TYR A 1 86 ? -3.115 0.947 -14.833 1.00 90.06 86 TYR A O 1
ATOM 704 N N . TYR A 1 87 ? -2.913 0.627 -12.609 1.00 89.94 87 TYR A N 1
ATOM 705 C CA . TYR A 1 87 ? -2.146 -0.612 -12.719 1.00 89.94 87 TYR A CA 1
ATOM 706 C C . TYR A 1 87 ? -2.904 -1.697 -13.482 1.00 89.94 87 TYR A C 1
ATOM 708 O O . TYR A 1 87 ? -2.327 -2.368 -14.336 1.00 89.94 87 TYR A O 1
ATOM 716 N N . PHE A 1 88 ? -4.206 -1.839 -13.229 1.00 89.06 88 PHE A N 1
ATOM 717 C CA . PHE A 1 88 ? -5.048 -2.795 -13.942 1.00 89.06 88 PHE A CA 1
ATOM 718 C C . PHE A 1 88 ? -5.101 -2.519 -15.454 1.00 89.06 88 PHE A C 1
ATOM 720 O O . PHE A 1 88 ? -5.170 -3.451 -16.250 1.00 89.06 88 PHE A O 1
ATOM 727 N N . ASN A 1 89 ? -5.009 -1.249 -15.855 1.00 89.62 89 ASN A N 1
ATOM 728 C CA . ASN A 1 89 ? -4.967 -0.831 -17.256 1.00 89.62 89 ASN A CA 1
ATOM 729 C C . ASN A 1 89 ? -3.542 -0.801 -17.850 1.00 89.62 89 ASN A C 1
ATOM 731 O O . ASN A 1 89 ? -3.361 -0.353 -18.979 1.00 89.62 89 ASN A O 1
ATOM 735 N N . GLY A 1 90 ? -2.529 -1.285 -17.122 1.00 87.06 90 GLY A N 1
ATOM 736 C CA . GLY A 1 90 ? -1.142 -1.340 -17.594 1.00 87.06 90 GLY A CA 1
ATOM 737 C C . GLY A 1 90 ? -0.392 -0.009 -17.524 1.00 87.06 90 GLY A C 1
ATOM 738 O O . GLY A 1 90 ? 0.681 0.114 -18.113 1.00 87.06 90 GLY A O 1
ATOM 739 N N . HIS A 1 91 ? -0.928 0.980 -16.808 1.00 88.06 91 HIS A N 1
ATOM 740 C CA . HIS A 1 91 ? -0.268 2.261 -16.599 1.00 88.06 91 HIS A CA 1
ATOM 741 C C . HIS A 1 91 ? 0.537 2.270 -15.301 1.00 88.06 91 HIS A C 1
ATOM 743 O O . HIS A 1 91 ? 0.066 1.804 -14.262 1.00 88.06 91 HIS A O 1
ATOM 749 N N . PHE A 1 92 ? 1.728 2.868 -15.354 1.00 84.75 92 PHE A N 1
ATOM 750 C CA . PHE A 1 92 ? 2.564 3.108 -14.183 1.00 84.75 92 PHE A C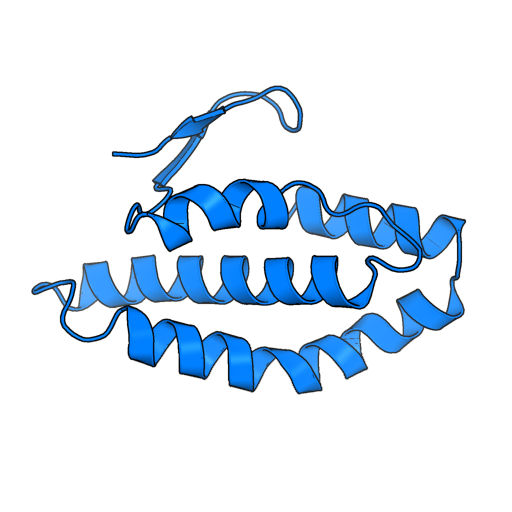A 1
ATOM 751 C C . PHE A 1 92 ? 2.368 4.552 -13.708 1.00 84.75 92 PHE A C 1
ATOM 753 O O . PHE A 1 92 ? 2.730 5.485 -14.426 1.00 84.75 92 PHE A O 1
ATOM 760 N N . PRO A 1 93 ? 1.800 4.771 -12.514 1.00 80.88 93 PRO A N 1
ATOM 761 C CA . PRO A 1 93 ? 1.716 6.096 -11.918 1.00 80.88 93 PRO A CA 1
ATOM 762 C C . PRO A 1 93 ? 3.129 6.607 -11.618 1.00 80.88 93 PRO A C 1
ATOM 764 O O . PRO A 1 93 ? 3.891 5.973 -10.892 1.00 80.88 93 PRO A O 1
ATOM 767 N N . CYS A 1 94 ? 3.492 7.761 -12.168 1.00 73.06 94 CYS A N 1
ATOM 768 C CA . CYS A 1 94 ? 4.832 8.340 -12.037 1.00 73.06 94 CYS A CA 1
ATOM 769 C C . CYS A 1 94 ? 4.912 9.438 -10.968 1.00 73.06 94 CYS A C 1
ATOM 771 O O . CYS A 1 94 ? 5.945 10.090 -10.824 1.00 73.06 94 CYS A O 1
ATOM 773 N N . GLY A 1 95 ? 3.831 9.669 -10.223 1.00 74.44 95 GLY A N 1
ATOM 774 C CA . GLY A 1 95 ? 3.812 10.622 -9.123 1.00 74.44 95 GLY A CA 1
ATOM 775 C C . GLY A 1 95 ? 2.417 11.126 -8.784 1.00 74.44 95 GLY A C 1
ATOM 776 O O . GLY A 1 95 ? 1.410 10.701 -9.350 1.00 74.44 95 GLY A O 1
ATOM 777 N N . PHE A 1 96 ? 2.380 12.070 -7.851 1.00 77.19 96 PHE 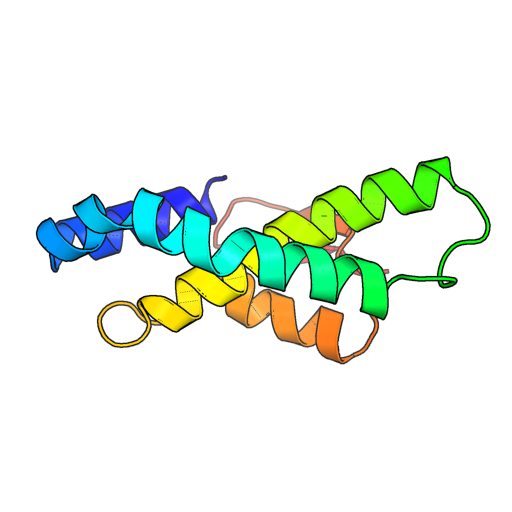A N 1
ATOM 778 C CA . PHE A 1 96 ? 1.180 12.784 -7.438 1.00 77.19 96 PHE A CA 1
ATOM 779 C C . PHE A 1 96 ? 1.489 14.282 -7.435 1.00 77.19 96 PHE A C 1
ATOM 781 O O . PHE A 1 96 ? 2.498 14.706 -6.871 1.00 77.19 96 PHE A O 1
ATOM 788 N N . SER A 1 97 ? 0.650 15.076 -8.095 1.00 83.38 97 SER A N 1
ATOM 789 C CA . SER A 1 97 ? 0.789 16.530 -8.186 1.00 83.38 97 SER A CA 1
ATOM 790 C C . SER A 1 97 ? -0.254 17.220 -7.317 1.00 83.38 97 SER A C 1
ATOM 792 O O . SER A 1 97 ? -1.442 16.928 -7.435 1.00 83.38 97 SER A O 1
ATOM 794 N N . GLY A 1 98 ? 0.173 18.206 -6.527 1.00 84.94 98 GLY A N 1
ATOM 795 C CA . GLY A 1 98 ? -0.693 18.967 -5.622 1.00 84.94 98 GLY A CA 1
ATOM 796 C C . GLY A 1 98 ? -0.679 18.436 -4.188 1.00 84.94 98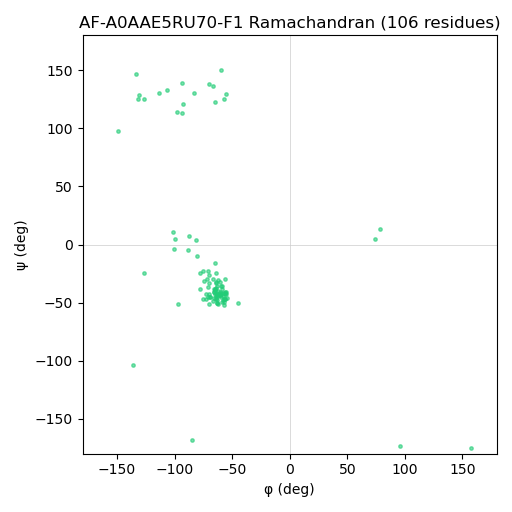 GLY A C 1
ATOM 797 O O . GLY A 1 98 ? 0.120 17.568 -3.836 1.00 84.94 98 GLY A O 1
ATOM 798 N N . SER A 1 99 ? -1.547 18.993 -3.346 1.00 84.69 99 SER A N 1
ATOM 799 C CA . SER A 1 99 ? -1.665 18.598 -1.940 1.00 84.69 99 SER A CA 1
ATOM 800 C C . SER A 1 99 ? -2.545 17.367 -1.812 1.00 84.69 99 SER A C 1
ATOM 802 O O . SER A 1 99 ? -3.647 17.338 -2.341 1.00 84.69 99 SER A O 1
ATOM 804 N N . PHE A 1 100 ? -2.084 16.355 -1.090 1.00 79.19 100 PHE A N 1
ATOM 805 C CA . PHE A 1 100 ? -2.932 15.224 -0.730 1.00 79.19 100 PHE A CA 1
ATOM 806 C C . PHE A 1 100 ? -3.997 15.663 0.303 1.00 79.19 100 PHE A C 1
ATOM 808 O O . PHE A 1 100 ? -3.635 16.403 1.221 1.00 79.19 100 PHE A O 1
ATOM 815 N N . PRO A 1 101 ? -5.273 15.231 0.204 1.00 78.88 101 PRO A N 1
ATOM 816 C CA . PRO A 1 101 ? -5.842 14.302 -0.782 1.00 78.88 101 PRO A CA 1
ATOM 817 C C . PRO A 1 101 ? -6.356 14.949 -2.083 1.00 78.88 101 PRO A C 1
ATOM 819 O O . PRO A 1 101 ? -6.719 14.224 -3.001 1.00 78.88 101 PRO A O 1
ATOM 822 N N . ASP A 1 102 ? -6.351 16.278 -2.199 1.00 83.44 102 ASP A N 1
ATOM 823 C CA . ASP A 1 102 ? -6.999 17.031 -3.292 1.00 83.44 102 ASP A CA 1
ATOM 824 C C . ASP A 1 102 ? -6.194 17.126 -4.609 1.00 83.44 102 ASP A C 1
ATOM 826 O O . ASP A 1 102 ? -6.580 17.837 -5.539 1.00 83.44 102 ASP A O 1
ATOM 830 N N . GLY A 1 103 ? -5.038 16.469 -4.692 1.00 82.25 103 GLY A N 1
ATOM 831 C CA . GLY A 1 103 ? -4.186 16.451 -5.882 1.00 82.25 103 GLY A CA 1
ATOM 832 C C . GLY A 1 103 ? -4.584 15.395 -6.919 1.00 82.25 103 GLY A C 1
ATOM 833 O O . GLY A 1 103 ? -5.644 14.779 -6.851 1.00 82.25 103 GLY A O 1
ATOM 834 N N . GLN A 1 104 ? -3.708 15.173 -7.900 1.00 82.00 104 GLN A N 1
AT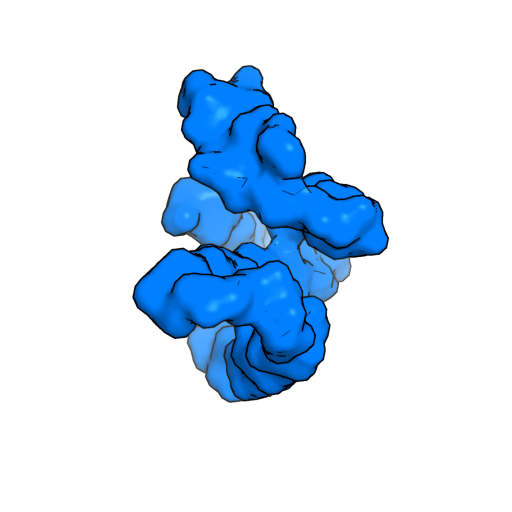OM 835 C CA . GLN A 1 104 ? -3.952 14.259 -9.021 1.00 82.00 104 GLN A CA 1
ATOM 836 C C . GLN A 1 104 ? -2.767 13.332 -9.291 1.00 82.00 104 GLN A C 1
ATOM 838 O O . GLN A 1 104 ? -1.606 13.730 -9.155 1.00 82.00 104 GLN A O 1
ATOM 843 N N . PHE A 1 105 ? -3.059 12.109 -9.735 1.00 78.06 105 PHE A N 1
ATOM 844 C CA . PHE A 1 105 ? -2.036 11.192 -10.229 1.00 78.06 105 PHE A CA 1
ATOM 845 C C . PHE A 1 105 ? -1.422 11.712 -11.526 1.00 78.06 105 PHE A C 1
ATOM 847 O O . PHE A 1 105 ? -2.124 12.160 -12.432 1.00 78.06 105 PHE A O 1
ATOM 854 N N . ILE A 1 106 ? -0.100 11.618 -11.621 1.00 76.06 106 ILE A N 1
ATOM 855 C CA . ILE A 1 106 ? 0.627 11.815 -12.868 1.00 76.06 106 ILE A CA 1
ATOM 856 C C . ILE A 1 106 ? 0.806 10.432 -13.486 1.00 76.06 106 ILE A C 1
ATOM 858 O O . ILE A 1 106 ? 1.507 9.589 -12.926 1.00 76.06 106 ILE A O 1
ATOM 862 N N . VAL A 1 107 ? 0.156 10.200 -14.622 1.00 73.44 107 VAL A N 1
ATOM 863 C CA . VAL A 1 107 ? 0.195 8.933 -15.360 1.00 73.44 107 VAL A CA 1
ATOM 864 C C . VAL A 1 107 ? 0.606 9.256 -16.794 1.00 73.44 107 VAL A C 1
ATOM 866 O O . VAL A 1 107 ? -0.013 10.125 -17.410 1.00 73.44 107 VAL A O 1
ATOM 869 N N . TYR A 1 108 ? 1.664 8.609 -17.286 1.00 61.16 108 TYR A N 1
ATOM 870 C CA . TYR A 1 108 ? 2.167 8.760 -18.657 1.00 61.16 108 TYR A CA 1
ATOM 871 C C . TYR A 1 108 ? 1.825 7.541 -19.517 1.00 61.16 108 TYR A C 1
ATOM 873 O O . TYR A 1 108 ? 1.687 6.428 -18.955 1.00 61.16 108 TYR A O 1
#

Secondary structure (DSSP, 8-state):
-HHHHHHHHHHHHH-HHHHHTHHHHHHHHHHHHHHHHHHHHTTT-S-HHHHHHHHHHHHHHHHHHHHHHHTTTTS---HHHHHHHHHHTT--EEEEESSTTT-EEEE-

Organism: NCBI:txid1972867

Mean predicted aligned error: 3.99 Å

pLDDT: mean 91.32, std 7.34, range [61.16, 98.5]